Protein AF-A0A2S9Q360-F1 (afdb_monomer_lite)

Radius of gyration: 19.43 Å; chains: 1; bounding box: 51×28×51 Å

pLDDT: mean 81.21, std 16.46, range [36.81, 97.0]

Structure (mmCIF, N/CA/C/O backbone):
data_AF-A0A2S9Q360-F1
#
_entry.id   AF-A0A2S9Q360-F1
#
loop_
_atom_site.group_PDB
_atom_site.id
_atom_site.type_symbol
_atom_site.label_atom_id
_atom_site.label_alt_id
_atom_site.label_comp_id
_atom_site.label_asym_id
_atom_site.label_entity_id
_atom_site.label_seq_id
_atom_site.pdbx_PDB_ins_code
_atom_site.Cartn_x
_atom_site.Cartn_y
_atom_site.Cartn_z
_atom_site.occupancy
_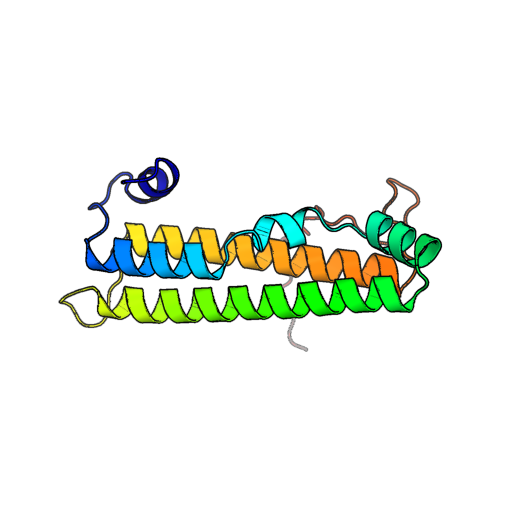atom_site.B_iso_or_equiv
_atom_site.auth_seq_id
_atom_site.auth_comp_id
_atom_site.auth_asym_id
_atom_site.auth_atom_id
_atom_site.pdbx_PDB_model_num
ATOM 1 N N . MET A 1 1 ? 4.252 4.230 23.670 1.00 45.41 1 MET A N 1
ATOM 2 C CA . MET A 1 1 ? 4.323 5.613 23.162 1.00 45.41 1 MET A CA 1
ATOM 3 C C . MET A 1 1 ? 3.099 5.771 22.287 1.00 45.41 1 MET A C 1
ATOM 5 O O . MET A 1 1 ? 3.007 5.035 21.315 1.00 45.41 1 MET A O 1
ATOM 9 N N . HIS A 1 2 ? 2.112 6.552 22.726 1.00 50.50 2 HIS A N 1
ATOM 10 C CA . HIS A 1 2 ? 0.884 6.760 21.956 1.00 50.50 2 HIS A CA 1
ATOM 11 C C . HIS A 1 2 ? 1.228 7.732 20.830 1.00 50.50 2 HIS A C 1
ATOM 13 O O . HIS A 1 2 ? 1.732 8.816 21.106 1.00 50.50 2 HIS A O 1
ATOM 19 N N . ASP A 1 3 ? 1.132 7.267 19.593 1.00 61.19 3 ASP A N 1
ATOM 20 C CA . ASP A 1 3 ? 1.533 8.007 18.396 1.00 61.19 3 ASP A CA 1
ATOM 21 C C . ASP A 1 3 ? 0.406 8.973 18.002 1.00 61.19 3 ASP A C 1
ATOM 23 O O . ASP A 1 3 ? -0.763 8.580 18.000 1.00 61.19 3 ASP A O 1
ATOM 27 N N . ASP A 1 4 ? 0.741 10.221 17.659 1.00 63.09 4 ASP A N 1
ATOM 28 C CA . ASP A 1 4 ? -0.217 11.261 17.260 1.00 63.09 4 ASP A CA 1
ATOM 29 C C . ASP A 1 4 ? -1.132 10.790 16.117 1.00 63.09 4 ASP A C 1
ATOM 31 O O . ASP A 1 4 ? -2.303 11.163 16.057 1.00 63.09 4 ASP A O 1
ATOM 35 N N . THR A 1 5 ? -0.650 9.890 15.255 1.00 73.56 5 THR A N 1
ATOM 36 C CA . THR A 1 5 ? -1.458 9.301 14.176 1.00 73.56 5 THR A CA 1
ATOM 37 C C . THR A 1 5 ? -2.596 8.403 14.673 1.00 73.56 5 THR A C 1
ATOM 39 O O . THR A 1 5 ? -3.636 8.334 14.020 1.00 73.56 5 THR A O 1
ATOM 42 N N . LEU A 1 6 ? -2.447 7.748 15.831 1.00 81.50 6 LEU A N 1
ATOM 43 C CA . LEU A 1 6 ? -3.490 6.900 16.422 1.00 81.50 6 LEU A CA 1
ATOM 44 C C . LEU A 1 6 ? -4.583 7.726 17.099 1.00 81.50 6 LEU A C 1
ATOM 46 O O . LEU A 1 6 ? -5.753 7.345 17.052 1.00 81.50 6 LEU A O 1
ATOM 50 N N . SER A 1 7 ? -4.225 8.889 17.648 1.00 81.62 7 SER A N 1
ATOM 51 C CA . SER A 1 7 ? -5.175 9.796 18.304 1.00 81.62 7 SER A CA 1
ATOM 52 C C . SER A 1 7 ? -6.310 10.255 17.371 1.00 81.62 7 SER A C 1
ATOM 54 O O . SER A 1 7 ? -7.439 10.467 17.813 1.00 81.62 7 SER A O 1
ATOM 56 N N . HIS A 1 8 ? -6.061 10.306 16.056 1.00 84.75 8 HIS A N 1
ATOM 57 C CA . HIS A 1 8 ? -7.074 10.625 15.043 1.00 84.75 8 HIS A CA 1
ATOM 58 C C . HIS A 1 8 ? -8.222 9.608 14.976 1.00 84.75 8 HIS A C 1
ATOM 60 O O . HIS A 1 8 ? -9.310 9.932 14.498 1.00 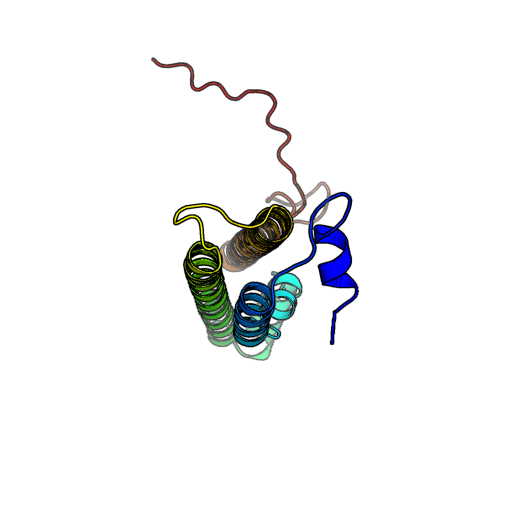84.75 8 HIS A O 1
ATOM 66 N N . HIS A 1 9 ? -8.001 8.378 15.441 1.00 86.06 9 HIS A N 1
ATOM 67 C CA . HIS A 1 9 ? -9.013 7.324 15.423 1.00 86.06 9 HIS A CA 1
ATOM 68 C C . HIS A 1 9 ? -9.845 7.279 16.714 1.00 86.06 9 HIS A C 1
ATOM 70 O O . HIS A 1 9 ? -10.977 6.788 16.685 1.00 86.06 9 HIS A O 1
ATOM 76 N N . GLU A 1 10 ? -9.335 7.860 17.803 1.00 86.31 10 GLU A N 1
ATOM 77 C CA . GLU A 1 10 ? -9.946 7.873 19.142 1.00 86.31 10 GLU A CA 1
ATOM 78 C C . GLU A 1 10 ? -10.942 9.029 19.364 1.00 86.31 10 GLU A C 1
ATOM 80 O O . GLU A 1 10 ? -11.594 9.101 20.402 1.00 86.31 10 GLU A O 1
ATOM 85 N N . PHE A 1 11 ? -11.106 9.935 18.396 1.00 85.00 11 PHE A N 1
ATOM 86 C CA . PHE A 1 11 ? -12.005 11.086 18.529 1.00 85.00 11 PHE A CA 1
ATOM 87 C C . PHE A 1 11 ? -13.468 10.672 18.793 1.00 85.00 11 PHE A C 1
ATOM 89 O O . PHE A 1 11 ? -14.025 9.854 18.061 1.00 85.00 11 PHE A O 1
ATOM 96 N N . ASP A 1 12 ? -14.117 11.251 19.806 1.00 85.81 12 ASP A N 1
ATOM 97 C CA . ASP A 1 12 ? -15.491 10.915 20.221 1.00 85.81 12 ASP A CA 1
ATOM 98 C C . ASP A 1 12 ? -15.727 9.407 20.482 1.00 85.81 12 ASP A C 1
ATOM 100 O O . ASP A 1 12 ? -16.826 8.888 20.272 1.00 85.81 12 ASP A O 1
ATOM 104 N N . THR A 1 13 ? -14.702 8.667 20.917 1.00 85.50 13 THR A N 1
ATOM 105 C CA . THR A 1 13 ? -14.817 7.250 21.292 1.00 85.50 13 THR A CA 1
ATOM 106 C C . THR A 1 13 ? -13.860 6.883 22.429 1.00 85.50 13 THR A C 1
ATOM 108 O O . THR A 1 13 ? -12.992 7.663 22.812 1.00 85.50 13 THR A O 1
ATOM 111 N N . GLU A 1 14 ? -14.030 5.689 22.997 1.00 82.50 14 GLU A N 1
ATOM 112 C CA . GLU A 1 14 ? -13.057 5.096 23.915 1.00 82.50 14 GLU A CA 1
ATOM 113 C C . GLU A 1 14 ? -11.687 4.916 23.232 1.00 82.50 14 GLU A C 1
ATOM 115 O O . GLU A 1 14 ? -11.644 4.595 22.036 1.00 82.50 14 GLU A O 1
ATOM 120 N N . PRO A 1 15 ? -10.583 5.124 23.977 1.00 84.19 15 PRO A N 1
ATOM 121 C CA . PRO A 1 15 ? -9.232 4.933 23.466 1.00 84.19 15 PRO A CA 1
ATOM 122 C C . PRO A 1 15 ? -8.936 3.455 23.199 1.00 84.19 15 PRO A C 1
ATOM 124 O O . PRO A 1 15 ? -9.633 2.565 23.693 1.00 84.19 15 PRO A O 1
ATOM 127 N N . PHE A 1 16 ? -7.854 3.193 22.466 1.00 86.94 16 PHE A N 1
ATOM 128 C CA . PHE A 1 16 ? -7.397 1.827 22.230 1.00 86.94 16 PHE A CA 1
ATOM 129 C C . PHE A 1 16 ? -7.057 1.106 23.538 1.00 86.94 16 PHE A C 1
ATOM 131 O O . PHE A 1 16 ? -6.384 1.628 24.433 1.00 86.94 16 PHE A O 1
ATOM 138 N N . THR A 1 17 ? -7.461 -0.154 23.612 1.00 85.31 17 THR A N 1
ATOM 139 C CA . THR A 1 17 ? -7.021 -1.084 24.649 1.00 85.31 17 THR A CA 1
ATOM 140 C C . THR A 1 17 ? -5.548 -1.467 24.457 1.00 85.31 17 THR A C 1
ATOM 142 O O . THR A 1 17 ? -4.973 -1.353 23.373 1.00 85.31 17 THR A O 1
ATOM 145 N N . ALA A 1 18 ? -4.904 -1.973 25.513 1.00 85.25 18 ALA A N 1
ATOM 146 C CA . ALA A 1 18 ? -3.499 -2.386 25.442 1.00 85.25 18 ALA A CA 1
ATOM 147 C C . ALA A 1 18 ? -3.250 -3.536 24.442 1.00 85.25 18 ALA A C 1
ATOM 149 O O . ALA A 1 18 ? -2.195 -3.590 23.802 1.00 85.25 18 ALA A O 1
ATOM 150 N N . SER A 1 19 ? -4.211 -4.452 24.299 1.00 84.44 19 SER A N 1
ATOM 151 C CA . SER A 1 19 ? -4.157 -5.544 23.323 1.00 84.44 19 SER A CA 1
ATOM 152 C C . SER A 1 19 ? -4.289 -5.020 21.892 1.00 84.44 19 SER A C 1
ATOM 154 O O . SER A 1 19 ? -3.486 -5.399 21.042 1.00 84.44 19 SER A O 1
ATOM 156 N N . GLU A 1 20 ? -5.199 -4.075 21.642 1.00 87.50 20 GLU A N 1
ATOM 157 C CA . GLU A 1 20 ? -5.329 -3.434 20.328 1.00 87.50 20 GLU A CA 1
ATOM 158 C C . GLU A 1 20 ? -4.066 -2.664 19.937 1.00 87.50 20 GLU A C 1
ATOM 160 O O . GLU A 1 20 ? -3.577 -2.818 18.820 1.00 87.50 20 GLU A O 1
ATOM 165 N N . LEU A 1 21 ? -3.475 -1.900 20.862 1.00 89.25 21 LEU A N 1
ATOM 166 C CA . LEU A 1 21 ? -2.203 -1.215 20.608 1.00 89.25 21 LEU A CA 1
ATOM 167 C C . LEU A 1 21 ? -1.084 -2.203 20.250 1.00 89.25 21 LEU A C 1
ATOM 169 O O . LEU A 1 21 ? -0.262 -1.912 19.383 1.00 89.25 21 LEU A O 1
ATOM 173 N N . THR A 1 22 ? -1.062 -3.382 20.877 1.00 88.75 22 THR A N 1
ATOM 174 C CA . THR A 1 22 ? -0.071 -4.426 20.577 1.00 88.75 22 THR A CA 1
ATOM 175 C C . THR A 1 22 ? -0.255 -4.984 19.164 1.00 88.75 22 THR A C 1
ATOM 177 O O . THR A 1 22 ? 0.724 -5.068 18.420 1.00 88.75 22 THR A O 1
ATOM 180 N N . ALA A 1 23 ? -1.492 -5.297 18.768 1.00 89.44 23 ALA A N 1
ATOM 181 C CA . ALA A 1 23 ? -1.812 -5.763 17.416 1.00 89.44 23 ALA A CA 1
ATOM 182 C C . ALA A 1 23 ? -1.463 -4.702 16.354 1.00 89.44 23 ALA A C 1
ATOM 184 O O . ALA A 1 23 ? -0.803 -4.994 15.357 1.00 89.44 23 ALA A O 1
ATOM 185 N N . ILE A 1 24 ? -1.808 -3.434 16.610 1.00 91.69 24 ILE A N 1
ATOM 186 C CA . ILE A 1 24 ? -1.478 -2.297 15.735 1.00 91.69 24 ILE A CA 1
ATOM 187 C C . ILE A 1 24 ? 0.038 -2.135 15.577 1.00 91.69 24 ILE A C 1
ATOM 189 O O . ILE A 1 24 ? 0.529 -1.909 14.470 1.00 91.69 24 ILE A O 1
ATOM 193 N N . MET A 1 25 ? 0.805 -2.262 16.663 1.00 91.88 25 MET A N 1
ATOM 194 C CA . MET A 1 25 ? 2.269 -2.209 16.599 1.00 91.88 25 MET A CA 1
ATOM 195 C C . MET A 1 25 ? 2.853 -3.376 15.794 1.00 91.88 25 MET A C 1
ATOM 197 O O . MET A 1 25 ? 3.796 -3.168 15.029 1.00 91.88 25 MET A O 1
ATOM 201 N N . GLY A 1 26 ? 2.295 -4.582 15.943 1.00 92.56 26 GLY A N 1
ATOM 202 C CA . GLY A 1 26 ? 2.675 -5.754 15.152 1.00 92.56 26 GLY A CA 1
ATOM 203 C C . GLY A 1 26 ? 2.454 -5.530 13.657 1.00 92.56 26 GLY A C 1
ATOM 204 O O . GLY A 1 26 ? 3.381 -5.706 12.866 1.00 92.56 26 GLY A O 1
ATOM 205 N N . TYR A 1 27 ? 1.267 -5.041 13.295 1.00 94.44 27 TYR A N 1
ATOM 206 C CA . TYR A 1 27 ? 0.922 -4.652 11.929 1.00 94.44 27 TYR A CA 1
ATOM 207 C C . TYR A 1 27 ? 1.889 -3.609 11.358 1.00 94.44 27 TYR A C 1
ATOM 209 O O . TYR A 1 27 ? 2.503 -3.844 10.320 1.00 94.44 27 TYR A O 1
ATOM 217 N N . ARG A 1 28 ? 2.087 -2.483 12.057 1.00 94.50 28 ARG A N 1
ATOM 218 C CA . ARG A 1 28 ? 2.952 -1.387 11.584 1.00 94.50 28 ARG A CA 1
ATOM 219 C C . ARG A 1 28 ? 4.384 -1.843 11.343 1.00 94.50 28 ARG A C 1
ATOM 221 O O . ARG A 1 28 ? 4.995 -1.443 10.361 1.00 94.50 28 ARG A O 1
ATOM 228 N N . LYS A 1 29 ? 4.901 -2.706 12.217 1.00 95.12 29 LYS A N 1
ATOM 229 C CA . LYS A 1 29 ? 6.225 -3.303 12.051 1.00 95.12 29 LYS A CA 1
ATOM 230 C C . LYS A 1 29 ? 6.289 -4.233 10.837 1.00 95.12 29 LYS A C 1
ATOM 232 O O . LYS A 1 29 ? 7.295 -4.248 10.140 1.00 95.12 29 LYS A O 1
ATOM 237 N N . ALA A 1 30 ? 5.240 -5.016 10.588 1.00 94.19 30 ALA A N 1
ATOM 238 C CA . ALA A 1 30 ? 5.194 -5.931 9.449 1.00 94.19 30 ALA A CA 1
ATOM 239 C C . ALA A 1 30 ? 5.192 -5.201 8.096 1.00 94.19 30 ALA A C 1
ATOM 241 O O . ALA A 1 30 ? 5.654 -5.764 7.107 1.00 94.19 30 ALA A O 1
ATOM 242 N N . ILE A 1 31 ? 4.698 -3.959 8.060 1.00 96.06 31 ILE A N 1
ATOM 243 C CA . ILE A 1 31 ? 4.586 -3.159 6.834 1.00 96.06 31 ILE A CA 1
ATOM 244 C C . ILE A 1 31 ? 5.606 -2.020 6.740 1.00 96.06 31 ILE A C 1
ATOM 246 O O . ILE A 1 31 ? 5.484 -1.158 5.873 1.00 96.06 31 ILE A O 1
ATOM 250 N N . GLU A 1 32 ? 6.589 -1.974 7.637 1.00 95.19 32 GLU A N 1
ATOM 251 C CA . GLU A 1 32 ? 7.539 -0.866 7.729 1.00 95.19 32 GLU A CA 1
ATOM 252 C C . GLU A 1 32 ? 8.247 -0.616 6.383 1.00 95.19 32 GLU A C 1
ATOM 254 O O . GLU A 1 32 ? 8.849 -1.517 5.801 1.00 95.19 32 GLU A O 1
ATOM 259 N N . GLY A 1 33 ? 8.135 0.612 5.863 1.00 92.25 33 GLY A N 1
ATOM 260 C CA . GLY A 1 33 ? 8.719 1.033 4.583 1.00 92.25 33 GLY A CA 1
ATOM 261 C C . GLY A 1 33 ? 7.999 0.537 3.319 1.00 92.25 33 GLY A C 1
ATOM 262 O O . GLY A 1 33 ? 8.302 1.022 2.230 1.00 92.25 33 GLY A O 1
ATOM 263 N N . ILE A 1 34 ? 7.027 -0.376 3.431 1.00 95.00 34 ILE A N 1
ATOM 264 C CA . ILE A 1 34 ? 6.284 -0.906 2.275 1.00 95.00 34 ILE A CA 1
ATOM 265 C C . ILE A 1 34 ? 5.409 0.169 1.602 1.00 95.00 34 ILE A C 1
ATOM 267 O O . ILE A 1 34 ? 5.490 0.293 0.376 1.00 95.00 34 ILE A O 1
ATOM 271 N N . PRO A 1 35 ? 4.590 0.959 2.336 1.00 91.06 35 PRO A N 1
ATOM 272 C CA . PRO A 1 35 ? 3.743 1.976 1.718 1.00 91.06 35 PRO A CA 1
ATOM 273 C C . PRO A 1 35 ? 4.535 2.987 0.890 1.00 91.06 35 PRO A C 1
ATOM 275 O O . PRO A 1 35 ? 4.161 3.252 -0.250 1.00 91.06 35 PRO A O 1
ATOM 278 N N . ASP A 1 36 ? 5.641 3.495 1.434 1.00 90.25 36 ASP A N 1
ATOM 279 C CA . ASP A 1 36 ? 6.469 4.505 0.772 1.00 90.25 36 ASP A CA 1
ATOM 280 C C . ASP A 1 36 ? 7.122 3.929 -0.488 1.00 90.25 36 ASP A C 1
ATOM 282 O O . ASP A 1 36 ? 6.977 4.503 -1.565 1.00 90.25 36 ASP A O 1
ATOM 286 N N . ALA A 1 37 ? 7.723 2.735 -0.400 1.00 90.31 37 ALA A N 1
ATOM 287 C CA . ALA A 1 37 ? 8.347 2.075 -1.549 1.00 90.31 37 ALA A CA 1
ATOM 288 C C . ALA A 1 37 ? 7.374 1.894 -2.729 1.00 90.31 37 ALA A C 1
ATOM 290 O O . ALA A 1 37 ? 7.715 2.165 -3.884 1.00 90.31 37 ALA A O 1
ATOM 291 N N . ILE A 1 38 ? 6.134 1.474 -2.448 1.00 91.38 38 ILE A N 1
ATOM 292 C CA . ILE A 1 38 ? 5.118 1.286 -3.490 1.00 91.38 38 ILE A CA 1
ATOM 293 C C . ILE A 1 38 ? 4.631 2.632 -4.027 1.00 91.38 38 ILE A C 1
ATOM 295 O O . ILE A 1 38 ? 4.542 2.798 -5.242 1.00 91.38 38 ILE A O 1
ATOM 299 N N . MET A 1 39 ? 4.293 3.577 -3.148 1.00 88.19 39 MET A N 1
ATOM 300 C CA . MET A 1 39 ? 3.683 4.851 -3.543 1.00 88.19 39 MET A CA 1
ATOM 301 C C . MET A 1 39 ? 4.657 5.783 -4.267 1.00 88.19 39 MET A C 1
ATOM 303 O O . MET A 1 39 ? 4.225 6.573 -5.107 1.00 88.19 39 MET A O 1
ATOM 307 N N . GLU A 1 40 ? 5.953 5.687 -3.976 1.00 88.69 40 GLU A N 1
ATOM 308 C CA . GLU A 1 40 ? 6.993 6.437 -4.683 1.00 88.69 40 GLU A CA 1
ATOM 309 C C . GLU A 1 40 ? 7.299 5.837 -6.058 1.00 88.69 40 GLU A C 1
ATOM 311 O O . GLU A 1 40 ? 7.657 6.578 -6.965 1.00 88.69 40 GLU A O 1
ATOM 316 N N . THR A 1 41 ? 7.065 4.535 -6.257 1.00 87.94 41 THR A N 1
ATOM 317 C CA . THR A 1 41 ? 7.389 3.843 -7.509 1.00 87.94 41 THR A CA 1
ATOM 318 C C . THR A 1 41 ? 6.525 4.299 -8.686 1.00 87.94 41 THR A C 1
ATOM 320 O O . THR A 1 41 ? 5.310 4.095 -8.728 1.00 87.94 41 THR A O 1
ATOM 323 N N . THR A 1 42 ? 7.165 4.834 -9.721 1.00 89.62 42 THR A N 1
ATOM 324 C CA . THR A 1 42 ? 6.526 5.324 -10.948 1.00 89.62 42 THR A CA 1
ATOM 325 C C . THR A 1 42 ? 6.948 4.547 -12.194 1.00 89.62 42 THR A C 1
ATOM 327 O O . THR A 1 42 ? 8.021 3.948 -12.278 1.00 89.62 42 THR A O 1
ATOM 330 N N . ALA A 1 43 ? 6.130 4.620 -13.248 1.00 88.38 43 ALA A N 1
ATOM 331 C CA . ALA A 1 43 ? 6.483 4.032 -14.542 1.00 88.38 43 ALA A CA 1
ATOM 332 C C . ALA A 1 43 ? 7.755 4.654 -15.154 1.00 88.38 43 ALA A C 1
ATOM 334 O O . ALA A 1 43 ? 8.491 3.974 -15.870 1.00 88.38 43 ALA A O 1
ATOM 335 N N . ALA A 1 44 ? 8.036 5.928 -14.853 1.00 87.69 44 ALA A N 1
ATOM 336 C CA . ALA A 1 44 ? 9.249 6.610 -15.296 1.00 87.69 44 ALA A CA 1
ATOM 337 C C . ALA A 1 44 ? 10.505 6.013 -14.643 1.00 87.69 44 ALA A C 1
ATOM 339 O O . ALA A 1 44 ? 11.494 5.769 -15.333 1.00 87.69 44 ALA A O 1
ATOM 340 N N . GLU A 1 45 ? 10.455 5.711 -13.346 1.00 89.56 45 GLU A N 1
ATOM 341 C CA . GLU A 1 45 ? 11.551 5.042 -12.636 1.00 89.56 45 GLU A CA 1
ATOM 342 C C . GLU A 1 45 ? 11.763 3.615 -13.135 1.00 89.56 45 GLU A C 1
ATOM 344 O O . GLU A 1 45 ? 12.906 3.201 -13.326 1.00 89.56 45 GLU A O 1
ATOM 349 N N . MET A 1 46 ? 10.687 2.885 -13.448 1.00 91.12 46 MET A N 1
ATOM 350 C CA . MET A 1 46 ? 10.800 1.570 -14.090 1.00 91.12 46 MET A CA 1
ATOM 351 C C . MET A 1 46 ? 11.464 1.672 -15.471 1.00 91.12 46 MET A C 1
ATOM 353 O O . MET A 1 46 ? 12.333 0.865 -15.807 1.00 91.12 46 MET A O 1
ATOM 357 N N . GLY A 1 47 ? 11.127 2.702 -16.254 1.00 88.75 47 GLY A N 1
ATOM 358 C CA . GLY A 1 47 ? 11.794 3.012 -17.522 1.00 88.75 47 GLY A CA 1
ATOM 359 C C . GLY A 1 47 ? 13.279 3.353 -17.354 1.00 88.75 47 GLY A C 1
ATOM 360 O O . GLY A 1 47 ? 14.122 2.862 -18.114 1.00 88.75 47 GLY A O 1
ATOM 361 N N . ALA A 1 48 ? 13.620 4.143 -16.334 1.00 89.25 48 ALA A N 1
ATOM 362 C CA . ALA A 1 48 ? 14.999 4.482 -16.000 1.00 89.25 48 ALA A CA 1
ATOM 363 C C . ALA A 1 48 ? 15.798 3.237 -15.578 1.00 89.25 48 ALA A C 1
ATOM 365 O O . ALA A 1 48 ? 16.895 3.013 -16.092 1.00 89.25 48 ALA A O 1
ATOM 366 N N . ALA A 1 49 ? 15.226 2.380 -14.727 1.00 90.38 49 ALA A N 1
ATOM 367 C CA . ALA A 1 49 ? 15.831 1.118 -14.309 1.00 90.38 49 ALA A CA 1
ATOM 368 C C . ALA A 1 49 ? 16.045 0.166 -15.496 1.00 90.38 49 ALA A C 1
ATOM 370 O O . ALA A 1 49 ? 17.127 -0.405 -15.643 1.00 90.38 49 ALA A O 1
ATOM 371 N N . ALA A 1 50 ? 15.055 0.044 -16.387 1.00 92.00 50 ALA A N 1
ATOM 372 C CA . ALA A 1 50 ? 15.169 -0.766 -17.598 1.00 92.00 50 ALA A CA 1
ATOM 373 C C . ALA A 1 50 ? 16.272 -0.259 -18.540 1.00 92.00 50 ALA A C 1
ATOM 375 O O . ALA A 1 50 ? 16.970 -1.059 -19.160 1.00 92.00 50 ALA A O 1
ATOM 376 N N . THR A 1 51 ? 16.449 1.060 -18.631 1.00 92.94 51 THR A N 1
ATOM 377 C CA . THR A 1 51 ? 17.485 1.686 -19.466 1.00 92.94 51 THR A CA 1
ATOM 378 C C . THR A 1 51 ? 18.879 1.512 -18.865 1.00 92.94 51 THR A C 1
ATOM 380 O O . THR A 1 51 ? 19.823 1.195 -19.585 1.00 92.94 51 THR A O 1
ATOM 383 N N . ALA A 1 52 ? 19.016 1.700 -17.551 1.00 94.12 52 ALA A N 1
ATOM 384 C CA . ALA A 1 52 ? 20.301 1.650 -16.859 1.00 94.12 52 ALA A CA 1
ATOM 385 C C . ALA A 1 52 ? 20.817 0.217 -16.644 1.00 94.12 52 ALA A C 1
ATOM 387 O O . ALA A 1 52 ? 22.015 -0.030 -16.765 1.00 94.12 52 ALA A O 1
ATOM 388 N N . PHE A 1 53 ? 19.921 -0.724 -16.334 1.00 93.81 53 PHE A N 1
ATOM 389 C CA . PHE A 1 53 ? 20.278 -2.075 -15.875 1.00 93.81 53 PHE A CA 1
ATOM 390 C C . PHE A 1 53 ? 19.650 -3.197 -16.716 1.00 93.81 53 PHE A C 1
ATOM 392 O O . PHE A 1 53 ? 19.871 -4.379 -16.452 1.00 93.81 53 PHE A O 1
ATOM 399 N N . GLY A 1 54 ? 18.888 -2.842 -17.750 1.00 91.19 54 GLY A N 1
ATOM 400 C CA . GLY A 1 54 ? 18.210 -3.771 -18.646 1.00 91.19 54 GLY A CA 1
ATOM 401 C C . GLY A 1 54 ? 16.776 -4.120 -18.210 1.00 91.19 54 GLY A C 1
ATOM 402 O O . GLY A 1 54 ? 16.413 -3.972 -17.041 1.00 91.19 54 GLY A O 1
ATOM 403 N N . PRO A 1 55 ? 15.938 -4.650 -19.124 1.00 89.00 55 PRO A N 1
ATOM 404 C CA . PRO A 1 55 ? 14.517 -4.920 -18.856 1.00 89.00 55 PRO A CA 1
ATOM 405 C C . PRO A 1 55 ? 14.257 -5.893 -17.696 1.00 89.00 55 PRO A C 1
ATOM 407 O O . PRO A 1 55 ? 13.225 -5.815 -17.031 1.00 89.00 55 PRO A O 1
ATOM 410 N N . ALA A 1 56 ? 15.194 -6.810 -17.439 1.00 91.88 56 ALA A N 1
ATOM 411 C CA . ALA A 1 56 ? 15.095 -7.764 -16.339 1.00 91.88 56 ALA A CA 1
ATOM 412 C C . ALA A 1 56 ? 15.124 -7.081 -14.961 1.00 91.88 56 ALA A C 1
ATOM 414 O O . ALA A 1 56 ? 14.437 -7.541 -14.054 1.00 91.88 56 ALA A O 1
ATOM 415 N N . ALA A 1 57 ? 15.855 -5.971 -14.815 1.00 90.12 57 ALA A N 1
ATOM 416 C CA . ALA A 1 57 ? 15.936 -5.235 -13.556 1.00 90.12 57 ALA A CA 1
ATOM 417 C C . ALA A 1 57 ? 14.598 -4.571 -13.202 1.00 90.12 57 ALA A C 1
ATOM 419 O O . ALA A 1 57 ? 14.112 -4.727 -12.086 1.00 90.12 57 ALA A O 1
ATOM 420 N N . ALA A 1 58 ? 13.950 -3.914 -14.171 1.00 90.94 58 ALA A N 1
ATOM 421 C CA . ALA A 1 58 ? 12.620 -3.336 -13.969 1.00 90.94 58 ALA A CA 1
ATOM 422 C C . ALA A 1 58 ? 11.570 -4.411 -13.643 1.00 90.94 58 ALA A C 1
ATOM 424 O O . ALA A 1 58 ? 10.733 -4.222 -12.765 1.00 90.94 58 ALA A O 1
ATOM 425 N N . LYS A 1 59 ? 11.647 -5.581 -14.293 1.00 90.69 59 LYS A N 1
ATOM 426 C CA . LYS A 1 59 ? 10.781 -6.720 -13.956 1.00 90.69 59 LYS A CA 1
ATOM 427 C C . LYS A 1 59 ? 11.023 -7.237 -12.533 1.00 90.69 59 LYS A C 1
ATOM 429 O O . LYS A 1 59 ? 10.055 -7.573 -11.855 1.00 90.69 59 LYS A O 1
ATOM 434 N N . SER A 1 60 ? 12.281 -7.312 -12.094 1.00 93.38 60 SER A N 1
ATOM 435 C CA . SER A 1 60 ? 12.623 -7.703 -10.720 1.00 93.38 60 SER A CA 1
ATOM 436 C C . SER A 1 60 ? 12.005 -6.735 -9.718 1.00 93.38 60 SER A C 1
ATOM 438 O O . SER A 1 60 ? 11.269 -7.176 -8.849 1.00 93.38 60 SER A O 1
ATOM 440 N N . LEU A 1 61 ? 12.182 -5.425 -9.924 1.00 93.00 61 LEU A N 1
ATOM 441 C CA . LEU A 1 61 ? 11.594 -4.401 -9.057 1.00 93.00 61 LEU A CA 1
ATOM 442 C C . LEU A 1 61 ? 10.070 -4.525 -8.974 1.00 93.00 61 LEU A C 1
ATOM 444 O O . LEU A 1 61 ? 9.514 -4.473 -7.884 1.00 93.00 61 LEU A O 1
ATOM 448 N N . LEU A 1 62 ? 9.377 -4.726 -10.097 1.00 93.81 62 LEU A N 1
ATOM 449 C CA . LEU A 1 62 ? 7.925 -4.939 -10.077 1.00 93.81 62 LEU A CA 1
ATOM 450 C C . LEU A 1 62 ? 7.525 -6.218 -9.328 1.00 93.81 62 LEU A C 1
ATOM 452 O O . LEU A 1 62 ? 6.480 -6.243 -8.685 1.00 93.81 62 LEU A O 1
ATOM 456 N N . THR A 1 63 ? 8.345 -7.267 -9.402 1.00 94.88 63 THR A N 1
ATOM 457 C CA . THR A 1 63 ? 8.111 -8.514 -8.660 1.00 94.88 63 THR A CA 1
ATOM 458 C C . THR A 1 63 ? 8.253 -8.270 -7.158 1.00 94.88 63 THR A C 1
ATOM 460 O O . THR A 1 63 ? 7.333 -8.590 -6.411 1.00 94.88 63 THR A O 1
ATOM 463 N N . ASP A 1 64 ? 9.328 -7.599 -6.740 1.00 95.31 64 ASP A N 1
ATOM 464 C CA . ASP A 1 64 ? 9.592 -7.273 -5.335 1.00 95.31 64 ASP A CA 1
ATOM 465 C C . ASP A 1 64 ? 8.470 -6.404 -4.733 1.00 95.31 64 ASP A C 1
ATOM 467 O O . ASP A 1 64 ? 8.007 -6.651 -3.619 1.00 95.31 64 ASP A O 1
ATOM 471 N N . HIS A 1 65 ? 7.958 -5.423 -5.487 1.00 94.50 65 HIS A N 1
ATOM 472 C CA . HIS A 1 65 ? 6.807 -4.615 -5.060 1.00 94.50 65 HIS A CA 1
ATOM 473 C C . HIS A 1 65 ? 5.507 -5.428 -4.970 1.00 94.50 65 HIS A C 1
ATOM 475 O O . HIS A 1 65 ? 4.695 -5.189 -4.073 1.00 94.50 65 HIS A O 1
ATOM 481 N N . GLY A 1 66 ? 5.301 -6.396 -5.868 1.00 94.75 66 GLY A N 1
ATOM 482 C CA . GLY A 1 66 ? 4.177 -7.330 -5.791 1.00 94.75 66 GLY A CA 1
ATOM 483 C C . GLY A 1 66 ? 4.223 -8.188 -4.521 1.00 94.75 66 GLY A C 1
ATOM 484 O O . GLY A 1 66 ? 3.213 -8.323 -3.826 1.00 94.75 66 GLY A O 1
ATOM 485 N N . ASP A 1 67 ? 5.404 -8.694 -4.169 1.00 96.38 67 ASP A N 1
ATOM 486 C CA . ASP A 1 67 ? 5.623 -9.465 -2.941 1.00 96.38 67 ASP A CA 1
ATOM 487 C C . ASP A 1 67 ? 5.446 -8.596 -1.681 1.00 96.38 67 ASP A C 1
ATOM 489 O O . ASP A 1 67 ? 4.859 -9.038 -0.684 1.00 96.38 67 ASP A O 1
ATOM 493 N N . ALA A 1 68 ? 5.869 -7.329 -1.732 1.00 96.44 68 ALA A N 1
ATOM 494 C CA . ALA A 1 68 ? 5.642 -6.359 -0.663 1.00 96.44 68 ALA A CA 1
ATOM 495 C C . ALA A 1 68 ? 4.144 -6.053 -0.469 1.00 96.44 68 ALA A C 1
ATOM 497 O O . ALA A 1 68 ? 3.656 -6.049 0.663 1.00 96.44 68 ALA A O 1
ATOM 498 N N . LEU A 1 69 ? 3.376 -5.889 -1.554 1.00 94.62 69 LEU A N 1
ATOM 499 C CA . LEU A 1 69 ? 1.914 -5.748 -1.490 1.00 94.62 69 LEU A CA 1
ATOM 500 C C . LEU A 1 69 ? 1.240 -6.978 -0.878 1.00 94.62 69 LEU A C 1
ATOM 502 O O . LEU A 1 69 ? 0.298 -6.834 -0.096 1.00 94.62 69 LEU A O 1
ATOM 506 N N . ASN A 1 70 ? 1.707 -8.181 -1.212 1.00 95.62 70 ASN A N 1
ATOM 507 C CA . ASN A 1 70 ? 1.193 -9.404 -0.603 1.00 95.62 70 ASN A CA 1
ATOM 508 C C . ASN A 1 70 ? 1.517 -9.461 0.900 1.00 95.62 70 ASN A C 1
ATOM 510 O O . ASN A 1 70 ? 0.662 -9.822 1.704 1.00 95.62 70 ASN A O 1
ATOM 514 N N . THR A 1 71 ? 2.719 -9.037 1.291 1.00 96.75 71 THR A N 1
ATOM 515 C CA . THR A 1 71 ? 3.112 -8.927 2.704 1.00 96.75 71 THR A CA 1
ATOM 516 C C . THR A 1 71 ? 2.207 -7.954 3.458 1.00 96.75 71 THR A C 1
ATOM 518 O O . THR A 1 71 ? 1.712 -8.286 4.535 1.00 96.75 71 THR A O 1
ATOM 521 N N . TRP A 1 72 ? 1.913 -6.789 2.871 1.00 97.00 72 TRP A N 1
ATOM 522 C CA . TRP A 1 72 ? 0.983 -5.820 3.452 1.00 97.00 72 TRP A CA 1
ATOM 523 C C . TRP A 1 72 ? -0.433 -6.396 3.5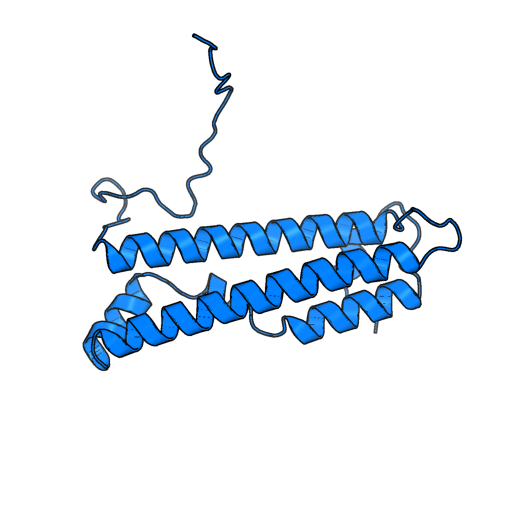83 1.00 97.00 72 TRP A C 1
ATOM 525 O O . TRP A 1 72 ? -1.040 -6.295 4.648 1.00 97.00 72 TRP A O 1
ATOM 53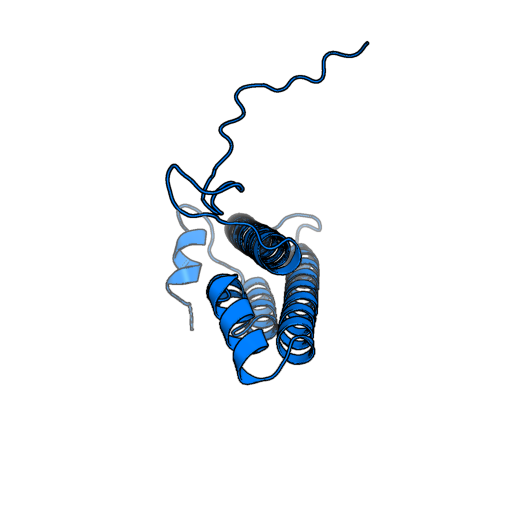5 N N . PHE A 1 73 ? -0.941 -7.070 2.549 1.00 94.62 73 PHE A N 1
ATOM 536 C CA . PHE A 1 73 ? -2.246 -7.733 2.606 1.00 94.62 73 PHE A CA 1
ATOM 537 C C . PHE A 1 73 ? -2.339 -8.730 3.769 1.00 94.62 73 PHE A C 1
ATOM 539 O O . PHE A 1 73 ? -3.277 -8.661 4.561 1.00 94.62 73 PHE A O 1
ATOM 546 N N . LEU A 1 74 ? -1.346 -9.613 3.909 1.00 94.50 74 LEU A N 1
ATOM 547 C CA . LEU A 1 74 ? -1.312 -10.609 4.983 1.00 94.50 74 LEU A CA 1
ATOM 548 C C . LEU A 1 74 ? -1.200 -9.963 6.369 1.00 94.50 74 LEU A C 1
ATOM 550 O O . LEU A 1 74 ? -1.833 -10.426 7.315 1.00 94.50 74 LEU A O 1
ATOM 554 N N . ALA A 1 75 ? -0.434 -8.877 6.497 1.00 94.19 75 ALA A N 1
ATOM 555 C CA . ALA A 1 75 ? -0.349 -8.125 7.745 1.00 94.19 75 ALA A CA 1
ATOM 556 C C . ALA A 1 75 ? -1.697 -7.489 8.120 1.00 94.19 75 ALA A C 1
ATOM 558 O O . ALA A 1 75 ? -2.078 -7.510 9.290 1.00 94.19 75 ALA A O 1
ATOM 559 N N . LEU A 1 76 ? -2.428 -6.942 7.142 1.00 91.19 76 LEU A N 1
ATOM 560 C CA . LEU A 1 76 ? -3.746 -6.349 7.363 1.00 91.19 76 LEU A CA 1
ATOM 561 C C . LEU A 1 76 ? -4.792 -7.410 7.745 1.00 91.19 76 LEU A C 1
ATOM 563 O O . LEU A 1 76 ? -5.578 -7.176 8.661 1.00 91.19 76 LEU A O 1
ATOM 567 N N . ASP A 1 77 ? -4.775 -8.574 7.091 1.00 89.38 77 ASP A N 1
ATOM 568 C CA . ASP A 1 77 ? -5.645 -9.713 7.421 1.00 89.38 77 ASP A CA 1
ATOM 569 C C . ASP A 1 77 ? -5.377 -10.235 8.844 1.00 89.38 77 ASP A C 1
ATOM 571 O O . ASP A 1 77 ? -6.300 -10.416 9.641 1.00 89.38 77 ASP A O 1
ATOM 575 N N . GLN A 1 78 ? -4.100 -10.360 9.220 1.00 88.56 78 GLN A N 1
ATOM 576 C CA . GLN A 1 78 ? -3.712 -10.729 10.580 1.00 88.56 78 GLN A CA 1
ATOM 577 C C . GLN A 1 78 ? -4.170 -9.684 11.609 1.00 88.56 78 GLN A C 1
ATOM 579 O O . GLN A 1 78 ? -4.729 -10.046 12.644 1.00 88.56 78 GLN A O 1
ATOM 584 N N . ALA A 1 79 ? -3.989 -8.390 11.327 1.00 88.31 79 ALA A N 1
ATOM 585 C CA . ALA A 1 79 ? -4.435 -7.313 12.210 1.00 88.31 79 ALA A CA 1
ATOM 586 C C . ALA A 1 79 ? -5.958 -7.329 12.401 1.00 88.31 79 ALA A C 1
ATOM 588 O O . ALA A 1 79 ? -6.450 -7.149 13.515 1.00 88.31 79 ALA A O 1
ATOM 589 N N . LEU A 1 80 ? -6.707 -7.589 11.324 1.00 86.62 80 LEU A N 1
ATOM 590 C CA . LEU A 1 80 ? -8.157 -7.744 11.358 1.00 86.62 80 LEU A CA 1
ATOM 591 C C . LEU A 1 80 ? -8.571 -8.888 12.295 1.00 86.62 80 LEU A C 1
ATOM 593 O O . LEU A 1 80 ? -9.482 -8.709 13.105 1.00 86.62 80 LEU A O 1
ATOM 597 N N . ALA A 1 81 ? -7.894 -10.035 12.204 1.00 83.38 81 ALA A N 1
ATOM 598 C CA . ALA A 1 81 ? -8.151 -11.198 13.048 1.00 83.38 81 ALA A CA 1
ATOM 599 C C . ALA A 1 81 ? -7.781 -10.948 14.521 1.00 83.38 81 ALA A C 1
ATOM 601 O O . ALA A 1 81 ? -8.565 -11.260 15.416 1.00 83.38 81 ALA A O 1
ATOM 602 N N . GLU A 1 82 ? -6.620 -10.351 14.794 1.00 82.31 82 GLU A N 1
ATOM 603 C CA . GLU A 1 82 ? -6.161 -10.080 16.161 1.00 82.31 82 GLU A CA 1
ATOM 604 C C . GLU A 1 82 ? -7.047 -9.049 16.865 1.00 82.31 82 GLU A C 1
ATOM 606 O O . GLU A 1 82 ? -7.472 -9.276 18.002 1.00 82.31 82 GLU A O 1
ATOM 611 N N . LEU A 1 83 ? -7.411 -7.961 16.181 1.00 80.12 83 LEU A N 1
ATOM 612 C CA . LEU A 1 83 ? -8.262 -6.911 16.744 1.00 80.12 83 LEU A CA 1
ATOM 613 C C . LEU A 1 83 ? -9.688 -7.404 17.049 1.00 80.12 83 LEU A C 1
ATOM 615 O O . LEU A 1 83 ? -10.299 -6.912 17.996 1.00 80.12 83 LEU A O 1
ATOM 619 N N . LEU A 1 84 ? -10.199 -8.416 16.332 1.00 67.81 84 LEU A N 1
ATOM 620 C CA . LEU A 1 84 ? -11.472 -9.080 16.669 1.00 67.81 84 LEU A CA 1
ATOM 621 C C . LEU A 1 84 ? -11.428 -9.819 18.008 1.00 67.81 84 LEU A C 1
ATOM 623 O O . LEU A 1 84 ? -12.448 -9.930 18.683 1.00 67.81 84 LEU A O 1
ATOM 627 N N . THR A 1 85 ? -10.265 -10.351 18.381 1.00 62.75 85 THR A N 1
ATOM 628 C CA . THR A 1 85 ? -10.099 -11.173 19.592 1.00 62.75 85 THR A CA 1
ATOM 629 C C . THR A 1 85 ? -9.769 -10.358 20.843 1.00 62.75 85 THR A C 1
ATOM 631 O O . THR A 1 85 ? -9.699 -10.909 21.940 1.00 62.75 85 THR A O 1
ATOM 634 N N . CYS A 1 86 ? -9.570 -9.046 20.694 1.00 57.88 86 CYS A N 1
ATOM 635 C CA . CYS A 1 86 ? -9.110 -8.162 21.762 1.00 57.88 86 CYS A CA 1
ATOM 636 C C . CYS A 1 86 ? -10.216 -7.682 22.716 1.00 57.88 86 CYS A C 1
ATOM 638 O O . CYS A 1 86 ? -9.898 -7.012 23.699 1.00 57.88 86 CYS A O 1
ATOM 640 N N . THR A 1 87 ? -11.485 -8.020 22.472 1.00 54.34 87 THR A N 1
ATOM 641 C CA . THR A 1 87 ? -12.620 -7.591 23.299 1.00 54.34 87 THR A CA 1
ATOM 642 C C . THR A 1 87 ? -13.309 -8.767 23.996 1.00 54.34 87 THR A C 1
ATOM 644 O O . THR A 1 87 ? -13.335 -9.898 23.515 1.00 54.34 87 THR A O 1
ATOM 647 N N . THR A 1 88 ? -13.836 -8.509 25.197 1.00 52.69 88 THR A N 1
ATOM 648 C CA . THR A 1 88 ? -14.507 -9.513 26.044 1.00 52.69 88 THR A CA 1
ATOM 649 C C . THR A 1 88 ? -15.894 -9.903 25.528 1.00 52.69 88 THR A C 1
ATOM 651 O O . THR A 1 88 ? -16.405 -10.962 25.893 1.00 52.69 88 THR A O 1
ATOM 654 N N . GLU A 1 89 ? -16.494 -9.087 24.657 1.00 52.97 89 GLU A N 1
ATOM 655 C CA . GLU A 1 89 ? -17.629 -9.479 23.826 1.00 52.97 89 GLU A CA 1
ATOM 656 C C . GLU A 1 89 ? -17.084 -10.078 22.533 1.00 52.97 89 GLU A C 1
ATOM 658 O O . GLU A 1 89 ? -16.460 -9.382 21.742 1.00 52.97 89 GLU A O 1
ATOM 663 N N . SER A 1 90 ? -17.340 -11.365 22.313 1.00 48.06 90 SER A N 1
ATOM 664 C CA . SER A 1 90 ? -16.734 -12.245 21.305 1.00 48.06 90 SER A CA 1
ATOM 665 C C . SER A 1 90 ? -16.841 -11.827 19.822 1.00 48.06 90 SER A C 1
ATOM 667 O O . SER A 1 90 ? -16.617 -12.665 18.953 1.00 48.06 90 SER A O 1
ATOM 669 N N . THR A 1 91 ? -17.237 -10.593 19.493 1.00 49.72 91 THR A N 1
ATOM 670 C CA . THR A 1 91 ? -17.564 -10.171 18.122 1.00 49.72 91 THR A CA 1
ATOM 671 C C . THR A 1 91 ? -17.361 -8.681 17.787 1.00 49.72 91 THR A C 1
ATOM 673 O O . THR A 1 91 ? -17.796 -8.277 16.709 1.00 49.72 91 THR A O 1
ATOM 676 N N . ARG A 1 92 ? -16.781 -7.817 18.639 1.00 56.50 92 ARG A N 1
ATOM 677 C CA . ARG A 1 92 ? -16.712 -6.367 18.320 1.00 56.50 92 ARG A CA 1
ATOM 678 C C . ARG A 1 92 ? -15.340 -5.734 18.511 1.0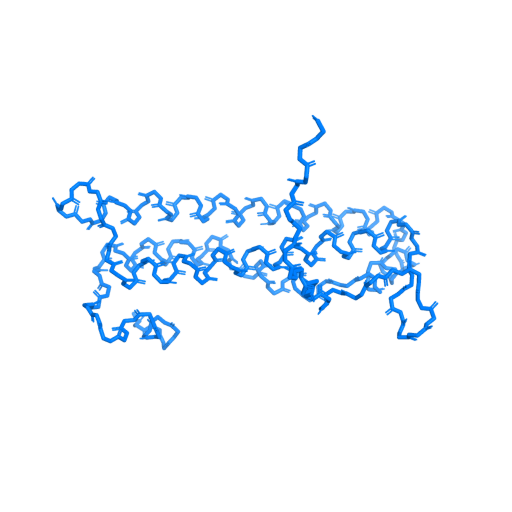0 56.50 92 ARG A C 1
ATOM 680 O O . ARG A 1 92 ? -14.814 -5.743 19.610 1.00 56.50 92 ARG A O 1
ATOM 687 N N . TYR A 1 93 ? -14.829 -5.096 17.459 1.00 67.12 93 TYR A N 1
ATOM 688 C CA . TYR A 1 93 ? -13.762 -4.094 17.546 1.00 67.12 93 TYR A CA 1
ATOM 689 C C . TYR A 1 93 ? -14.183 -2.931 18.455 1.00 67.12 93 TYR A C 1
ATOM 691 O O . TYR A 1 93 ? -15.372 -2.586 18.484 1.00 67.12 93 TYR A O 1
ATOM 699 N N . SER A 1 94 ? -13.233 -2.242 19.099 1.00 79.81 94 SER A N 1
ATOM 700 C CA . SER A 1 94 ? -13.510 -0.862 19.509 1.00 79.81 94 SER A CA 1
ATOM 701 C C . SER A 1 94 ? -13.789 -0.002 18.268 1.00 79.81 94 SER A C 1
ATOM 703 O O . SER A 1 94 ? -13.296 -0.267 17.164 1.00 79.81 94 SER A O 1
ATOM 705 N N . THR A 1 95 ? -14.574 1.064 18.424 1.00 86.25 95 THR A N 1
ATOM 706 C CA . THR A 1 95 ? -14.842 2.001 17.320 1.00 86.25 95 THR A CA 1
ATOM 707 C C . THR A 1 95 ? -13.544 2.610 16.770 1.00 86.25 95 THR A C 1
ATOM 709 O O . THR A 1 95 ? -13.429 2.814 15.560 1.00 86.25 95 THR A O 1
ATOM 712 N N . ALA A 1 96 ? -12.548 2.854 17.630 1.00 87.75 96 ALA A N 1
ATOM 713 C CA . ALA A 1 96 ? -11.230 3.345 17.231 1.00 87.75 96 ALA A CA 1
ATOM 714 C C . ALA A 1 96 ? -10.485 2.328 16.344 1.00 87.75 96 ALA A C 1
ATOM 716 O O . ALA A 1 96 ? -10.007 2.694 15.267 1.00 87.75 96 ALA A O 1
ATOM 717 N N . ALA A 1 97 ? -10.472 1.043 16.720 1.00 87.38 97 ALA A N 1
ATOM 718 C CA . ALA A 1 97 ? -9.892 -0.037 15.912 1.00 87.38 97 ALA A CA 1
ATOM 719 C C . ALA A 1 97 ? -10.583 -0.203 14.556 1.00 87.38 97 ALA A C 1
ATOM 721 O O . ALA A 1 97 ? -9.904 -0.344 13.538 1.00 87.38 97 ALA A O 1
ATOM 722 N N . GLY A 1 98 ? -11.913 -0.090 14.507 1.00 86.44 98 GLY A N 1
ATOM 723 C CA . GLY A 1 98 ? -12.650 -0.111 13.241 1.00 86.44 98 GLY A CA 1
ATOM 724 C C . GLY A 1 98 ? -12.251 1.033 12.298 1.00 86.44 98 GLY A C 1
ATOM 725 O O . GLY A 1 98 ? -12.059 0.823 11.097 1.00 86.44 98 GLY A O 1
ATOM 726 N N . ARG A 1 99 ? -12.069 2.247 12.832 1.00 89.38 99 ARG A N 1
ATOM 727 C CA . ARG A 1 99 ? -11.626 3.415 12.049 1.00 89.38 99 ARG A CA 1
ATOM 728 C C . ARG A 1 99 ? -10.190 3.274 11.559 1.00 89.38 99 ARG A C 1
ATOM 730 O O . ARG A 1 99 ? -9.930 3.590 10.400 1.00 89.38 99 ARG A O 1
ATOM 737 N N . PHE A 1 100 ? -9.295 2.786 12.415 1.00 90.94 100 PHE A N 1
ATOM 738 C CA . PHE A 1 100 ? -7.914 2.487 12.048 1.00 90.94 100 PHE A CA 1
ATOM 739 C C . PHE A 1 100 ? -7.864 1.489 10.883 1.00 90.94 100 PHE A C 1
ATOM 741 O O . PHE A 1 100 ? -7.337 1.812 9.822 1.00 90.94 100 PHE A O 1
ATOM 748 N N . LEU A 1 101 ? -8.518 0.331 11.020 1.00 90.00 101 LEU A N 1
ATOM 749 C CA . LEU A 1 101 ? -8.560 -0.697 9.974 1.00 90.00 101 LEU A CA 1
ATOM 750 C C . LEU A 1 101 ? -9.160 -0.181 8.662 1.00 90.00 101 LEU A C 1
ATOM 752 O O . LEU A 1 101 ? -8.666 -0.508 7.587 1.00 90.00 101 LEU A O 1
ATOM 756 N N . THR A 1 102 ? -10.193 0.662 8.734 1.00 88.88 102 THR A N 1
ATOM 757 C CA . THR A 1 102 ? -10.788 1.286 7.542 1.00 88.88 102 THR A CA 1
ATOM 758 C C . THR A 1 102 ? -9.788 2.199 6.827 1.00 88.88 102 THR A C 1
ATOM 760 O O . THR A 1 102 ? -9.684 2.165 5.599 1.00 88.88 102 THR A O 1
ATOM 763 N N . ALA A 1 103 ? -9.045 3.015 7.578 1.00 89.94 103 ALA A N 1
ATOM 764 C CA . ALA A 1 103 ? -8.038 3.911 7.017 1.00 89.94 103 ALA A CA 1
ATOM 765 C C . ALA A 1 103 ? -6.877 3.133 6.375 1.00 89.94 103 ALA A C 1
ATOM 767 O O . ALA A 1 103 ? -6.477 3.450 5.251 1.00 89.94 103 ALA A O 1
ATOM 768 N N . GLU A 1 104 ? -6.398 2.088 7.050 1.00 91.50 104 GLU A N 1
ATOM 769 C CA . GLU A 1 104 ? -5.323 1.212 6.575 1.00 91.50 104 GLU A CA 1
ATOM 770 C C . GLU A 1 104 ? -5.733 0.403 5.339 1.00 91.50 104 GLU A C 1
ATOM 772 O O . GLU A 1 104 ? -5.006 0.378 4.346 1.00 91.50 104 GLU A O 1
ATOM 777 N N . ALA A 1 105 ? -6.941 -0.170 5.324 1.00 88.44 105 ALA A N 1
ATOM 778 C CA . ALA A 1 105 ? -7.478 -0.849 4.145 1.00 88.44 105 ALA A CA 1
ATOM 779 C C . ALA A 1 105 ? -7.594 0.106 2.947 1.00 88.44 105 ALA A C 1
ATOM 781 O O . ALA A 1 105 ? -7.235 -0.242 1.821 1.00 88.44 105 ALA A O 1
ATOM 782 N N . ALA A 1 106 ? -8.040 1.344 3.179 1.00 87.69 106 ALA A N 1
ATOM 783 C CA . ALA A 1 106 ? -8.094 2.355 2.131 1.00 87.69 106 ALA A CA 1
ATOM 784 C C . ALA A 1 106 ? -6.691 2.734 1.618 1.00 87.69 106 ALA A C 1
ATOM 786 O O . ALA A 1 106 ? -6.528 2.966 0.419 1.00 87.69 106 ALA A O 1
ATOM 787 N N . ALA A 1 107 ? -5.682 2.797 2.492 1.00 89.88 107 ALA A N 1
ATOM 788 C CA . ALA A 1 107 ? -4.293 3.036 2.099 1.00 89.88 107 ALA A CA 1
ATOM 789 C C . ALA A 1 107 ? -3.735 1.884 1.253 1.00 89.88 107 ALA A C 1
ATOM 791 O O . ALA A 1 107 ? -3.221 2.135 0.162 1.00 89.88 107 ALA A O 1
ATOM 792 N N . TYR A 1 108 ? -3.939 0.640 1.691 1.00 91.56 108 TYR A N 1
ATOM 793 C CA . TYR A 1 108 ? -3.574 -0.557 0.937 1.00 91.56 108 TYR A CA 1
ATOM 794 C C . TYR A 1 108 ? -4.212 -0.566 -0.459 1.00 91.56 108 TYR A C 1
ATOM 796 O O . TYR A 1 108 ? -3.521 -0.755 -1.460 1.00 91.56 108 TYR A O 1
ATOM 804 N N . HIS A 1 109 ? -5.518 -0.299 -0.566 1.00 90.75 109 HIS A N 1
ATOM 805 C CA . HIS A 1 109 ? -6.198 -0.281 -1.862 1.00 90.75 109 HIS A CA 1
ATOM 806 C C . HIS A 1 109 ? -5.670 0.812 -2.795 1.00 90.75 109 HIS A C 1
ATOM 808 O O . HIS A 1 109 ? -5.524 0.559 -3.992 1.00 90.75 109 HIS A O 1
ATOM 814 N N . ARG A 1 110 ? -5.333 1.998 -2.269 1.00 89.88 110 ARG A N 1
ATOM 815 C CA . ARG A 1 110 ? -4.680 3.052 -3.062 1.00 89.88 110 ARG A CA 1
ATOM 816 C C . ARG A 1 110 ? -3.307 2.609 -3.565 1.00 89.88 110 ARG A C 1
ATOM 818 O O . ARG A 1 110 ? -3.025 2.787 -4.745 1.00 89.88 110 ARG A O 1
ATOM 825 N N . ALA A 1 111 ? -2.492 1.993 -2.711 1.00 89.50 111 ALA A N 1
ATOM 826 C CA . ALA A 1 111 ? -1.181 1.475 -3.098 1.00 89.50 111 ALA A CA 1
ATOM 827 C C . ALA A 1 111 ? -1.287 0.354 -4.143 1.00 89.50 111 ALA A C 1
ATOM 829 O O . ALA A 1 111 ? -0.545 0.346 -5.123 1.00 89.50 111 ALA A O 1
ATOM 830 N N . ARG A 1 112 ? -2.264 -0.549 -3.999 1.00 92.56 112 ARG A N 1
ATOM 831 C CA . ARG A 1 112 ? -2.541 -1.604 -4.982 1.00 92.56 112 ARG A CA 1
ATOM 832 C C . ARG A 1 112 ? -2.919 -1.021 -6.344 1.00 92.56 112 ARG A C 1
ATOM 834 O O . ARG A 1 112 ? -2.360 -1.425 -7.358 1.00 92.56 112 ARG A O 1
ATOM 841 N N . GLN A 1 113 ? -3.827 -0.044 -6.365 1.00 90.81 113 GLN A N 1
ATOM 842 C CA . GLN A 1 113 ? -4.216 0.660 -7.592 1.00 90.81 113 GLN A CA 1
ATOM 843 C C . GLN A 1 113 ? -3.030 1.396 -8.226 1.00 90.81 113 GLN A C 1
ATOM 845 O O . GLN A 1 113 ? -2.895 1.403 -9.448 1.00 90.81 113 GLN A O 1
ATOM 850 N N . HIS A 1 114 ? -2.162 1.997 -7.408 1.00 88.81 114 HIS A N 1
ATOM 851 C CA . HIS A 1 114 ? -0.960 2.689 -7.872 1.00 88.81 114 HIS A CA 1
ATOM 852 C C . HIS A 1 114 ? 0.009 1.723 -8.541 1.00 88.81 114 HIS A C 1
ATOM 854 O O . HIS A 1 114 ? 0.449 1.955 -9.664 1.00 88.81 114 HIS A O 1
ATOM 860 N N . PHE A 1 115 ? 0.272 0.590 -7.895 1.00 92.62 115 PHE A N 1
ATOM 861 C CA . PHE A 1 115 ? 1.111 -0.464 -8.447 1.00 92.62 115 PHE A CA 1
ATOM 862 C C . PHE A 1 115 ? 0.544 -1.040 -9.753 1.00 92.62 115 PHE A C 1
ATOM 864 O O . PHE A 1 115 ? 1.280 -1.177 -10.733 1.00 92.62 115 PHE A O 1
ATOM 871 N N . GLU A 1 116 ? -0.759 -1.336 -9.801 1.00 91.69 116 GLU A N 1
ATOM 872 C CA . GLU A 1 116 ? -1.448 -1.800 -11.015 1.00 91.69 116 GLU A CA 1
ATOM 873 C C . GLU A 1 116 ? -1.321 -0.774 -12.153 1.00 91.69 116 GLU A C 1
ATOM 875 O O . GLU A 1 116 ? -1.020 -1.134 -13.298 1.00 91.69 116 GLU A O 1
ATOM 880 N N . HIS A 1 117 ? -1.499 0.512 -11.838 1.00 90.31 117 HIS A N 1
ATOM 881 C CA . HIS A 1 117 ? -1.357 1.616 -12.785 1.00 90.31 117 HIS A CA 1
ATOM 882 C C . HIS A 1 117 ? 0.074 1.724 -13.316 1.00 90.31 117 HIS A C 1
ATOM 884 O O . HIS A 1 117 ? 0.272 1.639 -14.530 1.00 90.31 117 HIS A O 1
ATOM 890 N N . THR A 1 118 ? 1.068 1.820 -12.432 1.00 90.44 118 THR A N 1
ATOM 891 C CA . THR A 1 118 ? 2.492 1.904 -12.786 1.00 90.44 118 THR A CA 1
ATOM 892 C C . THR A 1 118 ? 2.932 0.709 -13.628 1.00 90.44 118 THR A C 1
ATOM 894 O O . THR A 1 118 ? 3.547 0.891 -14.683 1.00 90.44 118 THR A O 1
ATOM 897 N N . THR A 1 119 ? 2.557 -0.506 -13.221 1.00 92.25 119 THR A N 1
ATOM 898 C CA . THR A 1 119 ? 2.862 -1.744 -13.952 1.00 92.25 119 THR A CA 1
ATOM 899 C C . THR A 1 119 ? 2.261 -1.718 -15.354 1.00 92.25 119 THR A C 1
ATOM 901 O O . THR A 1 119 ? 2.944 -2.032 -16.329 1.00 92.25 119 THR A O 1
ATOM 904 N N . THR A 1 120 ? 1.001 -1.296 -15.478 1.00 90.75 120 THR A N 1
ATOM 905 C CA . THR A 1 120 ? 0.309 -1.218 -16.770 1.00 90.75 120 THR A CA 1
ATOM 906 C C . THR A 1 120 ? 0.948 -0.183 -17.687 1.00 90.75 120 THR A C 1
ATOM 908 O O . THR A 1 120 ? 1.203 -0.470 -18.858 1.00 90.75 120 THR A O 1
ATOM 911 N N . VAL A 1 121 ? 1.230 1.012 -17.164 1.00 90.38 121 VAL A N 1
ATOM 912 C CA . VAL A 1 121 ? 1.841 2.098 -17.936 1.00 90.38 121 VAL A CA 1
ATOM 913 C C . VAL A 1 121 ? 3.211 1.683 -18.450 1.00 90.38 121 VAL A C 1
ATOM 915 O O . VAL A 1 121 ? 3.491 1.850 -19.636 1.00 90.38 121 VAL A O 1
ATOM 918 N N . PHE A 1 122 ? 4.032 1.081 -17.591 1.00 90.88 122 PHE A N 1
ATOM 919 C CA . PHE A 1 122 ? 5.360 0.617 -17.966 1.00 90.88 122 PHE A CA 1
ATOM 920 C C . PHE A 1 122 ? 5.315 -0.537 -18.979 1.00 90.88 122 PHE A C 1
ATOM 922 O O . PHE A 1 122 ? 5.882 -0.419 -20.065 1.00 90.88 122 PHE A O 1
ATOM 929 N N . LEU A 1 123 ? 4.621 -1.639 -18.667 1.00 90.38 123 LEU A N 1
ATOM 930 C CA . LEU A 1 123 ? 4.650 -2.851 -19.498 1.00 90.38 123 LEU A CA 1
ATOM 931 C C . LEU A 1 123 ? 3.997 -2.655 -20.868 1.00 90.38 123 LEU A C 1
ATOM 933 O O . LEU A 1 123 ? 4.421 -3.278 -21.841 1.00 90.38 123 LEU A O 1
ATOM 937 N N . LEU A 1 124 ? 2.970 -1.807 -20.953 1.00 90.62 124 LEU A N 1
ATOM 938 C CA . LEU A 1 124 ? 2.282 -1.520 -22.212 1.00 90.62 124 LEU A CA 1
ATOM 939 C C . LEU A 1 124 ? 2.836 -0.283 -22.932 1.00 90.62 124 LEU A C 1
ATOM 941 O O . LEU A 1 124 ? 2.287 0.093 -23.969 1.00 90.62 124 LEU A O 1
ATOM 945 N N . GLY A 1 125 ? 3.878 0.365 -22.394 1.00 86.31 125 GLY A N 1
ATOM 946 C CA . GLY A 1 125 ? 4.470 1.573 -22.974 1.00 86.31 125 GLY A CA 1
ATOM 947 C C . GLY A 1 125 ? 3.459 2.710 -23.136 1.00 86.31 125 GLY A C 1
ATOM 948 O O . GLY A 1 125 ? 3.406 3.356 -24.184 1.00 86.31 125 GLY A O 1
ATOM 949 N N . ARG A 1 126 ? 2.590 2.902 -22.139 1.00 84.50 126 ARG A N 1
ATOM 950 C CA . ARG A 1 126 ? 1.567 3.950 -22.169 1.00 84.50 126 ARG A CA 1
ATOM 951 C C . ARG A 1 126 ? 2.138 5.297 -21.761 1.00 84.50 126 ARG A C 1
ATOM 953 O O . ARG A 1 126 ? 3.084 5.384 -20.987 1.00 84.50 126 ARG A O 1
ATOM 960 N N . ASP A 1 127 ? 1.495 6.344 -22.251 1.00 77.75 127 ASP A N 1
ATOM 961 C CA . ASP A 1 127 ? 1.778 7.722 -21.885 1.00 77.75 127 ASP A CA 1
ATOM 962 C C . ASP A 1 127 ? 0.622 8.275 -21.046 1.00 77.75 127 ASP A C 1
ATOM 964 O O . ASP A 1 127 ? -0.548 8.162 -21.420 1.00 77.75 127 ASP A O 1
ATOM 968 N N . THR A 1 128 ? 0.959 8.869 -19.907 1.00 72.81 128 THR A N 1
ATOM 969 C CA . THR A 1 128 ? 0.013 9.484 -18.965 1.00 72.81 128 THR A CA 1
ATOM 970 C C . THR A 1 128 ? 0.083 11.013 -18.985 1.00 72.81 128 THR A C 1
ATOM 972 O O . THR A 1 128 ? -0.580 11.684 -18.183 1.00 72.81 128 THR A O 1
ATOM 975 N N . THR A 1 129 ? 0.861 11.578 -19.919 1.00 75.75 129 THR A N 1
ATOM 976 C CA . THR A 1 129 ? 1.023 13.018 -20.123 1.00 75.75 129 THR A CA 1
ATOM 977 C C . THR A 1 129 ? -0.341 13.692 -20.327 1.00 75.75 129 THR A C 1
ATOM 979 O O . THR A 1 129 ? -1.191 13.187 -21.069 1.00 75.75 129 THR A O 1
ATOM 982 N N . PRO A 1 130 ? -0.591 14.848 -19.680 1.00 68.31 130 PRO A N 1
ATOM 983 C CA . PRO A 1 130 ? -1.834 15.597 -19.845 1.00 68.31 130 PRO A CA 1
ATOM 984 C C . PRO A 1 130 ? -2.180 15.850 -21.323 1.00 68.31 130 PRO A C 1
ATOM 986 O O . PRO A 1 130 ? -1.310 16.257 -22.084 1.00 68.31 130 PRO A O 1
ATOM 989 N N . LEU A 1 131 ? -3.456 15.701 -21.702 1.00 64.19 131 LEU A N 1
ATOM 990 C CA . LEU A 1 131 ? -4.041 16.081 -23.008 1.00 64.19 131 LEU A CA 1
ATOM 991 C C . LEU A 1 131 ? -3.640 15.237 -24.232 1.00 64.19 131 LEU A C 1
ATOM 993 O O . LEU A 1 131 ? -4.372 15.255 -25.218 1.00 64.19 131 LEU A O 1
ATOM 997 N N . ILE A 1 132 ? -2.527 14.507 -24.178 1.00 72.19 132 ILE A N 1
ATOM 998 C CA . ILE A 1 132 ? -2.002 13.722 -25.312 1.00 72.19 132 ILE A CA 1
ATOM 999 C C . ILE A 1 132 ? -1.682 12.262 -24.962 1.00 72.19 132 ILE A C 1
ATOM 1001 O O . ILE A 1 132 ? -1.477 11.455 -25.867 1.00 72.19 132 ILE A O 1
ATOM 1005 N N . GLY A 1 133 ? -1.662 11.915 -23.671 1.00 70.12 133 GLY A N 1
ATOM 1006 C CA . GLY A 1 133 ? -1.419 10.558 -23.200 1.00 70.12 133 GLY A CA 1
ATOM 1007 C C . GLY A 1 133 ? -2.521 9.579 -23.615 1.00 70.12 133 GLY A C 1
ATOM 1008 O O . GLY A 1 133 ? -3.697 9.931 -23.712 1.00 70.12 133 GLY A O 1
ATOM 1009 N N . ASN A 1 134 ? -2.137 8.324 -23.845 1.00 80.81 134 ASN A N 1
ATOM 1010 C CA . ASN A 1 134 ? -3.036 7.245 -24.258 1.00 80.81 134 ASN A CA 1
ATOM 1011 C C . ASN A 1 134 ? -3.515 6.369 -23.085 1.00 80.81 134 ASN A C 1
ATOM 1013 O O . ASN A 1 134 ? -4.069 5.291 -23.318 1.00 80.81 134 ASN A O 1
ATOM 1017 N N . TYR A 1 135 ? -3.285 6.802 -21.842 1.00 81.00 135 TYR A N 1
ATOM 1018 C CA . TYR A 1 135 ? -3.759 6.119 -20.646 1.00 81.00 135 TYR A CA 1
ATOM 1019 C C . TYR A 1 135 ? -4.133 7.106 -19.526 1.00 81.00 135 TYR A C 1
ATOM 1021 O O . TYR A 1 135 ? -3.451 8.121 -19.352 1.00 81.00 135 TYR A O 1
ATOM 1029 N N . PRO A 1 136 ? -5.209 6.841 -18.759 1.00 77.88 136 PRO A N 1
ATOM 1030 C CA . PRO A 1 136 ? -5.638 7.713 -17.667 1.00 77.88 136 PRO A CA 1
ATOM 1031 C C . PRO A 1 136 ? -4.557 7.906 -16.595 1.00 77.88 136 PRO A C 1
ATOM 1033 O O . PRO A 1 136 ? -3.686 7.058 -16.399 1.00 77.88 136 PRO A O 1
ATOM 1036 N N . ARG A 1 137 ? -4.626 9.017 -15.852 1.00 73.75 137 ARG A N 1
ATOM 1037 C CA . ARG A 1 137 ? -3.740 9.254 -14.699 1.00 73.75 137 ARG A CA 1
ATOM 1038 C C . ARG A 1 137 ? -4.141 8.390 -13.508 1.00 73.75 137 ARG A C 1
ATOM 1040 O O . ARG A 1 137 ? -5.325 8.114 -13.329 1.00 73.75 137 ARG A O 1
ATOM 1047 N N . PHE A 1 138 ? -3.181 8.095 -12.634 1.00 67.69 138 PHE A N 1
ATOM 1048 C CA . PHE A 1 138 ? -3.430 7.406 -11.364 1.00 67.69 138 PHE A CA 1
ATOM 1049 C C . PHE A 1 138 ? -4.492 8.116 -10.498 1.00 67.69 138 PHE A C 1
ATOM 1051 O O . PHE A 1 138 ? -5.307 7.474 -9.850 1.00 67.69 138 PHE A O 1
ATOM 1058 N N . THR A 1 139 ? -4.565 9.450 -10.561 1.00 62.94 139 THR A N 1
ATOM 1059 C CA . THR A 1 139 ? -5.537 10.260 -9.809 1.00 62.94 139 THR A CA 1
ATOM 1060 C C . THR A 1 139 ? -6.907 10.394 -10.473 1.00 62.94 139 THR A C 1
ATOM 1062 O O . THR A 1 139 ? -7.709 11.226 -10.046 1.00 62.94 139 THR A O 1
ATOM 1065 N N . SER A 1 140 ? -7.202 9.619 -11.521 1.00 51.81 140 SER A N 1
ATOM 1066 C CA . SER A 1 140 ? -8.556 9.588 -12.069 1.00 51.81 140 SER A CA 1
ATOM 1067 C C . SER A 1 140 ? -9.459 8.801 -11.122 1.00 51.81 140 SER A C 1
ATOM 1069 O O . SER A 1 140 ? -9.721 7.618 -11.307 1.00 51.81 140 SER A O 1
ATOM 1071 N N . SER A 1 141 ? -9.960 9.478 -10.087 1.00 45.62 141 SER A N 1
ATOM 1072 C CA . SER A 1 141 ? -11.227 9.095 -9.486 1.00 45.62 141 SER A CA 1
ATOM 1073 C C . SER A 1 141 ? -12.249 9.124 -10.615 1.00 45.62 141 SER A C 1
ATOM 1075 O O . SER A 1 141 ? -12.710 10.179 -11.055 1.00 45.62 141 SER A O 1
ATOM 1077 N N . LEU A 1 142 ? -12.537 7.943 -11.154 1.00 42.69 142 LEU A N 1
ATOM 1078 C CA . LEU A 1 142 ? -13.669 7.732 -12.029 1.00 42.69 142 LEU A CA 1
ATOM 1079 C C . LEU A 1 142 ? -14.881 8.045 -11.157 1.00 42.69 142 LEU A C 1
ATOM 1081 O O . LEU A 1 142 ? -15.305 7.244 -10.328 1.00 42.69 142 LEU A O 1
ATOM 1085 N N . ASN A 1 143 ? -15.363 9.280 -11.265 1.00 40.97 143 ASN A N 1
ATOM 1086 C CA . ASN A 1 143 ? -16.641 9.661 -10.712 1.00 40.97 143 ASN A CA 1
ATOM 1087 C C . ASN A 1 143 ? -17.646 8.873 -11.553 1.00 40.97 143 ASN A C 1
ATOM 1089 O O . ASN A 1 143 ? -17.982 9.286 -12.659 1.00 40.97 143 ASN A O 1
ATOM 1093 N N . LEU A 1 144 ? -17.986 7.668 -1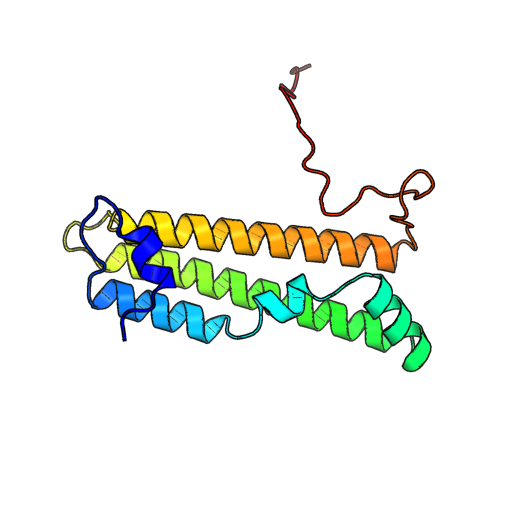1.097 1.00 36.94 144 LEU A N 1
ATOM 1094 C CA . LEU A 1 144 ? -19.042 6.834 -11.647 1.00 36.94 144 LEU A CA 1
ATOM 1095 C C . LEU A 1 144 ? -20.319 7.193 -10.882 1.00 36.94 144 LEU A C 1
ATOM 1097 O O . LEU A 1 144 ? -20.648 6.512 -9.908 1.00 36.94 144 LEU A O 1
ATOM 1101 N N . PRO A 1 145 ? -21.059 8.257 -11.245 1.00 38.91 145 PRO A N 1
ATOM 1102 C CA . PRO A 1 145 ? -22.447 8.307 -10.849 1.00 38.91 145 PRO A CA 1
ATOM 1103 C C . PRO A 1 145 ? -23.137 7.150 -11.577 1.00 38.91 145 PRO A C 1
ATOM 1105 O O . PRO A 1 145 ? -23.289 7.183 -12.791 1.00 38.91 145 PRO A O 1
ATOM 1108 N N . MET A 1 146 ? -23.531 6.126 -10.820 1.00 43.72 146 MET A N 1
ATOM 1109 C CA . MET A 1 146 ? -24.510 5.119 -11.236 1.00 43.72 146 MET A CA 1
ATOM 1110 C C . MET A 1 146 ? -24.182 4.386 -12.548 1.00 43.72 146 MET A C 1
ATOM 1112 O O . MET A 1 146 ? -24.788 4.640 -13.584 1.00 43.72 146 MET A O 1
ATOM 1116 N N . GLN A 1 147 ? -23.300 3.391 -12.496 1.00 37.31 147 GLN A N 1
ATOM 1117 C CA . GLN A 1 147 ? -23.466 2.244 -13.389 1.00 37.31 147 GLN A CA 1
ATOM 1118 C C . GLN A 1 147 ? -24.296 1.202 -12.642 1.00 37.31 147 GLN A C 1
ATOM 1120 O O . GLN A 1 147 ? -23.763 0.374 -11.909 1.00 37.31 147 GLN A O 1
ATOM 1125 N N . CYS A 1 148 ? -25.619 1.292 -12.786 1.00 36.81 148 CYS A N 1
ATOM 1126 C CA . CYS A 1 148 ? -26.449 0.106 -12.633 1.00 36.81 148 CYS A CA 1
ATOM 1127 C C . CYS A 1 148 ? -26.090 -0.815 -13.799 1.00 36.81 148 CYS A C 1
ATOM 1129 O O . CYS A 1 148 ? -26.079 -0.374 -14.948 1.00 36.81 148 CYS A O 1
ATOM 1131 N N . LEU A 1 149 ? -25.767 -2.071 -13.501 1.00 38.97 149 LEU A N 1
ATOM 1132 C CA . LEU A 1 149 ? -25.874 -3.119 -14.504 1.00 38.97 149 LEU A CA 1
ATOM 1133 C C . LEU A 1 149 ? -27.354 -3.158 -14.888 1.00 38.97 149 LEU A C 1
ATOM 1135 O O . LEU A 1 149 ? -28.202 -3.429 -14.040 1.00 38.97 149 LEU A O 1
ATOM 1139 N N . GLU A 1 150 ? -27.672 -2.762 -16.115 1.00 43.06 150 GLU A N 1
ATOM 1140 C CA . GLU A 1 150 ? -28.951 -3.136 -16.699 1.00 43.06 150 GLU A CA 1
ATOM 1141 C C . GLU A 1 150 ? -28.841 -4.631 -16.997 1.00 43.06 150 GLU A C 1
ATOM 1143 O O . GLU A 1 150 ? -27.975 -5.052 -17.766 1.00 43.06 150 GLU A O 1
ATOM 1148 N N . ASP A 1 151 ? -29.647 -5.427 -16.299 1.00 46.88 151 ASP A N 1
ATOM 1149 C CA . ASP A 1 151 ? -29.815 -6.839 -16.611 1.00 46.88 151 ASP A CA 1
ATOM 1150 C C . ASP A 1 151 ? -30.484 -6.938 -17.997 1.00 46.88 151 ASP A C 1
ATOM 1152 O O . ASP A 1 151 ? -31.573 -6.389 -18.194 1.00 46.88 151 ASP A O 1
ATOM 1156 N N . GLU A 1 152 ? -29.831 -7.610 -18.953 1.00 40.94 152 GLU A N 1
ATOM 1157 C CA . GLU A 1 152 ? -30.505 -8.167 -20.141 1.00 40.94 152 GLU A CA 1
ATOM 1158 C C . GLU A 1 152 ? -31.263 -9.452 -19.784 1.00 40.94 152 GLU A C 1
ATOM 1160 O O . GLU A 1 152 ? -30.690 -10.312 -19.071 1.00 40.94 152 GLU A O 1
#

Foldseek 3Di:
DDDPVLVVLCPPFDHDDPQLVVLVVQLCVQLPPLLVLLQVDALVVLVVQCVPPNNVRSVVSLVVNVVSLVSNVVSLVSSVVSQCPPDPPNGDHGSSSVSVSVVSVVSSVLSVLSSVQRCCCNVVVWDCDPPPTPDDDSPPPVPDPDPDPPDD

Organism: NCBI:txid2100817

Sequence (152 aa):
MHDDTLSHHEFDTEPFTASELTAIMGYRKAIEGIPDAIMETTAAEMGAAATAFGPAAAKSLLTDHGDALNTWFLALDQALAELLTCTTESTRYSTAAGRFLTAEAAAYHRARQHFEHTTTVFLLGRDTTPLIGNYPRFTSSLNLPMQCLEDE

Secondary structure (DSSP, 8-state):
---HHHHTTSTTSPPPPHHHHHHHHHHHHHTTTHHHHHHH--HHHHHHHHHHH-HHHHHHHHHHHHHHHHHHHHHHHHHHHHHHTTSSSTT---HHHHHHHHHHHHHHHHHHHHHHHHHHHHHTT----TTT-SS--TT-------------